Protein AF-0000000080328696 (afdb_homodimer)

Radius of gyration: 13.46 Å; Cα contacts (8 Å, |Δi|>4): 328; chains: 2; bounding box: 32×31×33 Å

Secondary structure (DSSP, 8-state):
--S-EEGGGS----B--TTS-TTS--EEEEE-TTS-EEEEETT-TTSEEEEE-HHHHHHHHHHHHTTTTGGG-/--S-EEGGGS----B--TTS-TTS--EEEEE-TTS-EEEEETT-TTSEEEEE-HHHHHHHHHHHHTTTTGGG-

pLDDT: mean 94.55, std 7.58, range [52.69, 98.75]

Organism: NCBI:txid40318

Sequence (146 aa):
MPNGVRAGALDARWIKSRHSNAEGNCVEVAALADGAIAVRNSRDPEGPALVYTSAEVRAFLAGAKEGEFDHLVMPNGVRAGALDARWIKSRHSNAEGNCVEVAALADGAIAVRNSRDPEGPALVYTSAEVRAFLAGAKEGEFDHLV

Structure (mmCIF, N/CA/C/O backbone):
data_AF-0000000080328696-model_v1
#
loop_
_entity.id
_entity.type
_entity.pdbx_description
1 polymer 'DUF397 domain-containing protein'
#
loop_
_atom_site.group_PDB
_atom_site.id
_atom_site.type_symbol
_atom_site.label_atom_id
_atom_site.label_alt_id
_atom_site.label_comp_id
_atom_site.label_asym_id
_atom_site.label_entity_id
_atom_site.label_seq_id
_atom_site.pdbx_PDB_ins_code
_atom_site.Cartn_x
_atom_site.Cartn_y
_atom_site.Cartn_z
_atom_site.occupancy
_atom_site.B_iso_or_equiv
_atom_site.auth_seq_id
_atom_site.auth_comp_id
_atom_site.auth_asym_id
_atom_site.auth_atom_id
_atom_site.pdbx_PDB_model_num
ATOM 1 N N . MET A 1 1 ? 5.938 -13.805 10.969 1 52.69 1 MET A N 1
ATOM 2 C CA . MET A 1 1 ? 5.379 -12.766 11.828 1 52.69 1 MET A CA 1
ATOM 3 C C . MET A 1 1 ? 4.355 -11.93 11.078 1 52.69 1 MET A C 1
ATOM 5 O O . MET A 1 1 ? 4.473 -11.734 9.867 1 52.69 1 MET A O 1
ATOM 9 N N . PRO A 1 2 ? 3.219 -11.664 11.695 1 65.75 2 PRO A N 1
ATOM 10 C CA . PRO A 1 2 ? 2.203 -10.898 10.977 1 65.75 2 PRO A CA 1
ATOM 11 C C . PRO A 1 2 ? 2.729 -9.555 10.477 1 65.75 2 PRO A C 1
ATOM 13 O O . PRO A 1 2 ? 3.529 -8.906 11.156 1 65.75 2 PRO A O 1
ATOM 16 N N . ASN A 1 3 ? 2.574 -9.391 9.18 1 77.94 3 ASN A N 1
ATOM 17 C CA . ASN A 1 3 ? 2.863 -8.07 8.617 1 77.94 3 ASN A CA 1
ATOM 18 C C . ASN A 1 3 ? 1.799 -7.051 9.016 1 77.94 3 ASN A C 1
ATOM 20 O O . ASN A 1 3 ? 0.609 -7.371 9.047 1 77.94 3 ASN A O 1
ATOM 24 N N . GLY A 1 4 ? 2.127 -6.145 9.875 1 83.31 4 GLY A N 1
ATOM 25 C CA . GLY A 1 4 ? 1.225 -5.105 10.336 1 83.31 4 GLY A CA 1
ATOM 26 C C . GLY A 1 4 ? 1.523 -4.641 11.75 1 83.31 4 GLY A C 1
ATOM 27 O O . GLY A 1 4 ? 1.769 -5.461 12.641 1 83.31 4 GLY A O 1
ATOM 28 N N . VAL A 1 5 ? 1.566 -3.5 11.875 1 92.44 5 VAL A N 1
ATOM 29 C CA . VAL A 1 5 ? 1.755 -2.855 13.172 1 92.44 5 VAL A CA 1
ATOM 30 C C . VAL A 1 5 ? 0.695 -1.774 13.367 1 92.44 5 VAL A C 1
ATOM 32 O O . VAL A 1 5 ? -0.021 -1.419 12.43 1 92.44 5 VAL A O 1
ATOM 35 N N . ARG A 1 6 ? 0.498 -1.536 14.633 1 93.5 6 ARG A N 1
ATOM 36 C CA . ARG A 1 6 ? -0.359 -0.38 14.875 1 93.5 6 ARG A CA 1
ATOM 37 C C . ARG A 1 6 ? 0.296 0.902 14.375 1 93.5 6 ARG A C 1
ATOM 39 O O . ARG A 1 6 ? 1.38 1.271 14.828 1 93.5 6 ARG A O 1
ATOM 46 N N . ALA A 1 7 ? -0.383 1.588 13.461 1 95.56 7 ALA A N 1
ATOM 47 C CA . ALA A 1 7 ? 0.178 2.791 12.852 1 95.56 7 ALA A CA 1
ATOM 48 C C . ALA A 1 7 ? 0.439 3.867 13.906 1 95.56 7 ALA A C 1
ATOM 50 O O . ALA A 1 7 ? 1.435 4.59 13.828 1 95.56 7 ALA A O 1
ATOM 51 N N . GLY A 1 8 ? -0.438 3.945 14.867 1 94.25 8 GLY A N 1
ATOM 52 C CA . GLY A 1 8 ? -0.331 4.965 15.898 1 94.25 8 GLY A CA 1
ATOM 53 C C . GLY A 1 8 ? 0.91 4.812 16.766 1 94.25 8 GLY A C 1
ATOM 54 O O . GLY A 1 8 ? 1.301 5.75 17.469 1 94.25 8 GLY A O 1
ATOM 55 N N . ALA A 1 9 ? 1.527 3.68 16.734 1 95.38 9 ALA A N 1
ATOM 56 C CA . ALA A 1 9 ? 2.703 3.404 17.562 1 95.38 9 ALA A CA 1
ATOM 57 C C . ALA A 1 9 ? 3.986 3.783 16.828 1 95.38 9 ALA A C 1
ATOM 59 O O . ALA A 1 9 ? 5.07 3.764 17.406 1 95.38 9 ALA A O 1
ATOM 60 N N . LEU A 1 10 ? 3.84 4.086 15.578 1 96.5 10 LEU A N 1
ATOM 61 C CA . LEU A 1 10 ? 5.016 4.41 14.781 1 96.5 10 LEU A CA 1
ATOM 62 C C . LEU A 1 10 ? 5.355 5.895 14.891 1 96.5 10 LEU A C 1
ATOM 64 O O . LEU A 1 10 ? 4.457 6.742 14.867 1 96.5 10 LEU A O 1
ATOM 68 N N . ASP A 1 11 ? 6.582 6.16 15.133 1 96.19 11 ASP A N 1
ATOM 69 C CA . ASP A 1 11 ? 7.094 7.512 14.93 1 96.19 11 ASP A CA 1
ATOM 70 C C . ASP A 1 11 ? 7.414 7.762 13.461 1 96.19 11 ASP A C 1
ATOM 72 O O . ASP A 1 11 ? 8.492 7.41 12.984 1 96.19 11 ASP A O 1
ATOM 76 N N . ALA A 1 12 ? 6.434 8.297 12.82 1 96.94 12 ALA A N 1
ATOM 77 C CA . ALA A 1 12 ? 6.535 8.383 11.367 1 96.94 12 ALA A CA 1
ATOM 78 C C . ALA A 1 12 ? 5.93 9.68 10.852 1 96.94 12 ALA A C 1
ATOM 80 O O . ALA A 1 12 ? 4.934 10.172 11.383 1 96.94 12 ALA A O 1
ATOM 81 N N . ARG A 1 13 ? 6.547 10.281 9.859 1 97.56 13 ARG A N 1
ATOM 82 C CA . ARG A 1 13 ? 5.957 11.367 9.07 1 97.56 13 ARG A CA 1
ATOM 83 C C . ARG A 1 13 ? 5.273 10.82 7.824 1 97.56 13 ARG A C 1
ATOM 85 O O . ARG A 1 13 ? 5.941 10.406 6.875 1 97.56 13 ARG A O 1
ATOM 92 N N . TRP A 1 14 ? 3.979 10.922 7.828 1 97.75 14 TRP A N 1
ATOM 93 C CA . TRP A 1 14 ? 3.174 10.328 6.766 1 97.75 14 TRP A CA 1
ATOM 94 C C . TRP A 1 14 ? 3.037 11.289 5.59 1 97.75 14 TRP A C 1
ATOM 96 O O . TRP A 1 14 ? 2.752 12.477 5.773 1 97.75 14 TRP A O 1
ATOM 106 N N . ILE A 1 15 ? 3.205 10.703 4.395 1 97.31 15 ILE A N 1
ATOM 107 C CA . ILE A 1 15 ? 3.105 11.469 3.156 1 97.31 15 ILE A CA 1
ATOM 108 C C . ILE A 1 15 ? 2.045 10.844 2.25 1 97.31 15 ILE A C 1
ATOM 110 O O . ILE A 1 15 ? 1.946 9.617 2.148 1 97.31 15 ILE A O 1
ATOM 114 N N . LYS A 1 16 ? 1.271 11.719 1.609 1 97.31 16 LYS A N 1
ATOM 115 C CA . LYS A 1 16 ? 0.295 11.273 0.62 1 97.31 16 LYS A CA 1
ATOM 116 C C . LYS A 1 16 ? 0.49 11.992 -0.71 1 97.31 16 LYS A C 1
ATOM 118 O O . LYS A 1 16 ? 1.217 12.984 -0.782 1 97.31 16 LYS A O 1
ATOM 123 N N . SER A 1 17 ? -0.131 11.461 -1.692 1 98.25 17 SER A N 1
ATOM 124 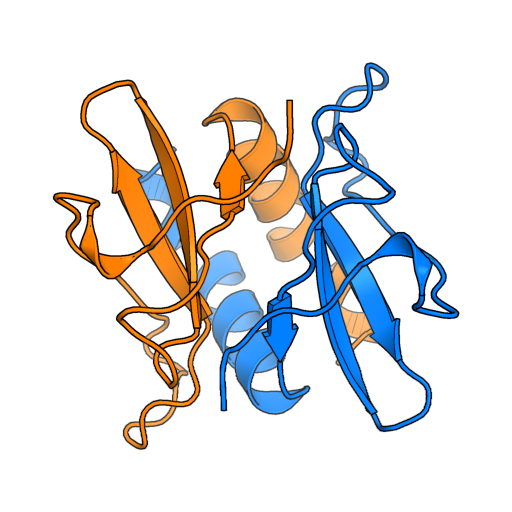C CA . SER A 1 17 ? -0.028 12.078 -3.01 1 98.25 17 SER A CA 1
ATOM 125 C C . SER A 1 17 ? -0.706 13.445 -3.031 1 98.25 17 SER A C 1
ATOM 127 O O . SER A 1 17 ? -1.734 13.648 -2.381 1 98.25 17 SER A O 1
ATOM 129 N N . ARG A 1 18 ? -0.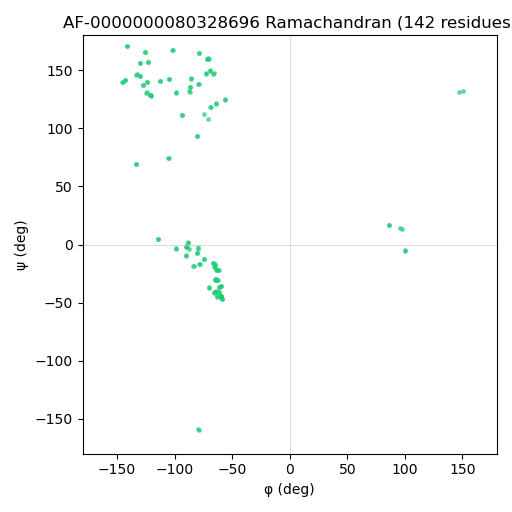123 14.312 -3.842 1 96.69 18 ARG A N 1
ATOM 130 C CA . ARG A 1 18 ? -0.781 15.594 -4.066 1 96.69 18 ARG A CA 1
ATOM 131 C C . ARG A 1 18 ? -2.111 15.406 -4.789 1 96.69 18 ARG A C 1
ATOM 133 O O . ARG A 1 18 ? -2.936 16.328 -4.828 1 96.69 18 ARG A O 1
ATOM 140 N N . HIS A 1 19 ? -2.295 14.273 -5.441 1 96.62 19 HIS A N 1
ATOM 141 C CA . HIS A 1 19 ? -3.531 13.977 -6.156 1 96.62 19 HIS A CA 1
ATOM 142 C C . HIS A 1 19 ? -4.617 13.484 -5.203 1 96.62 19 HIS A C 1
ATOM 144 O O . HIS A 1 19 ? -5.758 13.273 -5.613 1 96.62 19 HIS A O 1
ATOM 150 N N . SER A 1 20 ? -4.199 13.258 -3.914 1 96.5 20 SER A N 1
ATOM 151 C CA . SER A 1 20 ? -5.164 12.781 -2.928 1 96.5 20 SER A CA 1
ATOM 152 C C . SER A 1 20 ? -6.137 13.883 -2.525 1 96.5 20 SER A C 1
ATOM 154 O O . SER A 1 20 ? -5.805 15.062 -2.594 1 96.5 20 SER A O 1
ATOM 156 N N . ASN A 1 21 ? -7.34 13.391 -2.242 1 84.38 21 ASN A N 1
ATOM 157 C CA . ASN A 1 21 ? -8.328 14.359 -1.778 1 84.38 21 ASN A CA 1
ATOM 158 C C . ASN A 1 21 ? -8.016 14.852 -0.37 1 84.38 21 ASN A C 1
ATOM 160 O O . ASN A 1 21 ? -7.191 14.266 0.33 1 84.38 21 ASN A O 1
ATOM 164 N N . ALA A 1 22 ? -8.609 15.953 -0.134 1 80 22 ALA A N 1
ATOM 165 C CA . ALA A 1 22 ? -8.367 16.562 1.17 1 80 22 ALA A CA 1
ATOM 166 C C . ALA A 1 22 ? -9.211 15.891 2.254 1 80 22 ALA A C 1
ATOM 168 O O . ALA A 1 22 ? -8.984 16.109 3.447 1 80 22 ALA A O 1
ATOM 169 N N . GLU A 1 23 ? -10.016 14.977 1.953 1 78.5 23 GLU A N 1
ATOM 170 C CA . GLU A 1 23 ? -11.023 14.469 2.883 1 78.5 23 GLU A CA 1
ATOM 171 C C . GLU A 1 23 ? -10.461 13.312 3.713 1 78.5 23 GLU A C 1
ATOM 173 O O . GLU A 1 23 ? -11.141 12.797 4.605 1 78.5 23 GLU A O 1
ATOM 178 N N . GLY A 1 24 ? -9.258 12.891 3.502 1 82.31 24 GLY A N 1
ATOM 179 C CA . GLY A 1 24 ? -8.664 11.953 4.438 1 82.31 24 GLY A CA 1
ATOM 180 C C . GLY A 1 24 ? -8.797 10.508 3.994 1 82.31 24 GLY A C 1
ATOM 181 O O . GLY A 1 24 ? -8.734 9.586 4.82 1 82.31 24 GLY A O 1
ATOM 182 N N . ASN A 1 25 ? -9.102 10.141 2.914 1 91.94 25 ASN A N 1
ATOM 183 C CA . ASN A 1 25 ? -9.117 8.812 2.307 1 91.94 25 ASN A CA 1
ATOM 184 C C . ASN A 1 25 ? -7.957 8.633 1.33 1 91.94 25 ASN A C 1
ATOM 186 O O . ASN A 1 25 ? -8.156 8.656 0.114 1 91.94 25 ASN A O 1
ATOM 190 N N . CYS A 1 26 ? -6.738 8.469 1.957 1 97.75 26 CYS A N 1
ATOM 191 C CA . CYS A 1 26 ? -5.516 8.461 1.158 1 97.75 26 CYS A CA 1
ATOM 192 C C . CYS A 1 26 ? -4.609 7.301 1.553 1 97.75 26 CYS A C 1
ATOM 194 O O . CYS A 1 26 ? -4.602 6.883 2.711 1 97.75 26 CYS A O 1
ATOM 196 N N . VAL A 1 27 ? -3.93 6.789 0.557 1 97.94 27 VAL A N 1
ATOM 197 C CA . VAL A 1 27 ? -2.754 5.977 0.851 1 97.94 27 VAL A CA 1
ATOM 198 C C . VAL A 1 27 ? -1.65 6.855 1.437 1 97.94 27 VAL A C 1
ATOM 200 O O . VAL A 1 27 ? -1.234 7.836 0.815 1 97.94 27 VAL A O 1
ATOM 203 N N . GLU A 1 28 ? -1.261 6.562 2.664 1 98.31 28 GLU A N 1
ATOM 204 C CA . GLU A 1 28 ? -0.148 7.277 3.281 1 98.31 28 GLU A CA 1
ATOM 205 C C . GLU A 1 28 ? 1.052 6.359 3.49 1 98.31 28 GLU A C 1
ATOM 207 O O . GLU A 1 28 ? 0.892 5.195 3.865 1 98.31 28 GLU A O 1
ATOM 212 N N . VAL A 1 29 ? 2.256 6.906 3.244 1 98.75 29 VAL A N 1
ATOM 213 C CA . VAL A 1 29 ? 3.51 6.164 3.316 1 98.75 29 VAL A CA 1
ATOM 214 C C . VAL A 1 29 ? 4.512 6.926 4.176 1 98.75 29 VAL A C 1
ATOM 216 O O . VAL A 1 29 ? 4.512 8.164 4.199 1 98.75 29 VAL A O 1
ATOM 219 N N . ALA A 1 30 ? 5.336 6.18 4.91 1 98.62 30 ALA A N 1
ATOM 220 C CA . ALA A 1 30 ? 6.367 6.809 5.734 1 98.62 30 ALA A CA 1
ATOM 221 C C . ALA A 1 30 ? 7.629 5.949 5.781 1 98.62 30 ALA A C 1
ATOM 223 O O . ALA A 1 30 ? 7.547 4.723 5.875 1 98.62 30 ALA A O 1
ATOM 224 N N . ALA A 1 31 ? 8.758 6.605 5.727 1 98.38 31 ALA A N 1
ATOM 225 C CA . ALA A 1 31 ? 10.016 5.953 6.078 1 98.38 31 ALA A CA 1
ATOM 226 C C . ALA A 1 31 ? 10.188 5.875 7.59 1 98.38 31 ALA A C 1
ATOM 228 O O . ALA A 1 31 ? 9.875 6.828 8.305 1 98.38 31 ALA A O 1
ATOM 229 N N . LEU A 1 32 ? 10.656 4.73 8.008 1 97.81 32 LEU A N 1
ATOM 230 C CA . LEU A 1 32 ? 10.914 4.531 9.43 1 97.81 32 LEU A CA 1
ATOM 231 C C . LEU A 1 32 ? 12.398 4.652 9.734 1 97.81 32 LEU A C 1
ATOM 233 O O . LEU A 1 32 ? 13.227 4.629 8.82 1 97.81 32 LEU A O 1
ATOM 237 N N . ALA A 1 33 ? 12.781 4.746 10.977 1 96.25 33 ALA A N 1
ATOM 238 C CA . ALA A 1 33 ? 14.156 4.98 11.422 1 96.25 33 ALA A CA 1
ATOM 239 C C . ALA A 1 33 ? 15.062 3.816 11.031 1 96.25 33 ALA A C 1
ATOM 241 O O . ALA A 1 33 ? 16.25 4.012 10.75 1 96.25 33 ALA A O 1
ATOM 242 N N . ASP A 1 34 ? 14.492 2.637 10.977 1 95.88 34 ASP A N 1
ATOM 243 C CA . ASP A 1 34 ? 15.305 1.456 10.695 1 95.88 34 ASP A CA 1
ATOM 244 C C . ASP A 1 34 ? 15.422 1.211 9.188 1 95.88 34 ASP A C 1
ATOM 246 O O . ASP A 1 34 ? 15.969 0.193 8.766 1 95.88 34 ASP A O 1
ATOM 250 N N . GLY A 1 35 ? 14.844 2.047 8.406 1 96.88 35 GLY A N 1
ATOM 251 C CA . GLY A 1 35 ? 14.953 1.907 6.961 1 96.88 35 GLY A CA 1
ATOM 252 C C . GLY A 1 35 ? 13.734 1.267 6.324 1 96.88 35 GLY A C 1
ATOM 253 O O . GLY A 1 35 ? 13.609 1.229 5.098 1 96.88 35 GLY A O 1
ATOM 254 N N . ALA A 1 36 ? 12.828 0.848 7.137 1 97.12 36 ALA A N 1
ATOM 255 C CA . ALA A 1 36 ? 11.594 0.268 6.609 1 97.12 36 ALA A CA 1
ATOM 256 C C . ALA A 1 36 ? 10.625 1.356 6.148 1 97.12 36 ALA A C 1
ATOM 258 O O . ALA A 1 36 ? 10.844 2.541 6.414 1 97.12 36 ALA A O 1
ATOM 259 N N . ILE A 1 37 ? 9.656 0.917 5.383 1 98.12 37 ILE A N 1
ATOM 260 C CA . ILE A 1 37 ? 8.609 1.8 4.875 1 98.12 37 ILE A CA 1
ATOM 261 C C . ILE A 1 37 ? 7.246 1.313 5.359 1 98.12 37 ILE A C 1
ATOM 263 O O . ILE A 1 37 ? 6.914 0.135 5.211 1 98.12 37 ILE A O 1
ATOM 267 N N . ALA A 1 38 ? 6.512 2.227 5.938 1 98.25 38 ALA A N 1
ATOM 268 C CA . ALA A 1 38 ? 5.18 1.894 6.426 1 98.25 38 ALA A CA 1
ATOM 269 C C . ALA A 1 38 ? 4.102 2.461 5.508 1 98.25 38 ALA A C 1
ATOM 271 O O . ALA A 1 38 ? 4.273 3.537 4.93 1 98.25 38 ALA A O 1
ATOM 272 N N . VAL A 1 39 ? 3.076 1.745 5.332 1 98.44 39 VAL A N 1
ATOM 273 C CA . VAL A 1 39 ? 1.91 2.145 4.551 1 98.44 39 VAL A CA 1
ATOM 274 C C . VAL A 1 39 ? 0.652 2.035 5.41 1 98.44 39 VAL A C 1
ATOM 276 O O . VAL A 1 39 ? 0.426 1.015 6.066 1 98.44 39 VAL A O 1
ATOM 279 N N . ARG A 1 40 ? -0.198 3.123 5.43 1 97.5 40 ARG A N 1
ATOM 280 C CA . ARG A 1 40 ? -1.466 3.115 6.152 1 97.5 40 ARG A CA 1
ATOM 281 C C . ARG A 1 40 ? -2.549 3.846 5.367 1 97.5 40 ARG A C 1
ATOM 283 O O . ARG A 1 40 ? -2.299 4.34 4.266 1 97.5 40 ARG A O 1
ATOM 290 N N . ASN A 1 41 ? -3.764 3.697 5.883 1 96.81 41 ASN A N 1
ATOM 291 C CA . ASN A 1 41 ? -4.879 4.492 5.383 1 96.81 41 ASN A CA 1
ATOM 292 C C . ASN A 1 41 ? -5.16 5.691 6.285 1 96.81 41 ASN A C 1
ATOM 294 O O . ASN A 1 41 ? -5.309 5.539 7.5 1 96.81 41 ASN A O 1
ATOM 298 N N . SER A 1 42 ? -5.273 6.879 5.68 1 95.94 42 SER A N 1
ATOM 299 C CA . SER A 1 42 ? -5.418 8.102 6.457 1 95.94 42 SER A CA 1
ATOM 300 C C . SER A 1 42 ? -6.746 8.125 7.207 1 95.94 42 SER A C 1
ATOM 302 O O . SER A 1 42 ? -6.906 8.875 8.172 1 95.94 42 SER A O 1
ATOM 304 N N . ARG A 1 43 ? -7.633 7.266 6.797 1 92.62 43 ARG A N 1
ATOM 305 C CA . ARG A 1 43 ? -8.938 7.27 7.453 1 92.62 43 ARG A CA 1
ATOM 306 C C . ARG A 1 43 ? -8.875 6.566 8.805 1 92.62 43 ARG A C 1
ATOM 308 O O . ARG A 1 43 ? -9.805 6.664 9.602 1 92.62 43 ARG A O 1
ATOM 315 N N . ASP A 1 44 ? -7.848 5.805 9.039 1 93.88 44 ASP A N 1
ATOM 316 C CA . ASP A 1 44 ? -7.641 5.07 10.281 1 93.88 44 ASP A CA 1
ATOM 317 C C . ASP A 1 44 ? -6.211 5.238 10.781 1 93.88 44 ASP A C 1
ATOM 319 O O . ASP A 1 44 ? -5.457 4.266 10.867 1 93.88 44 ASP A O 1
ATOM 323 N N . PRO A 1 45 ? -5.859 6.52 11.2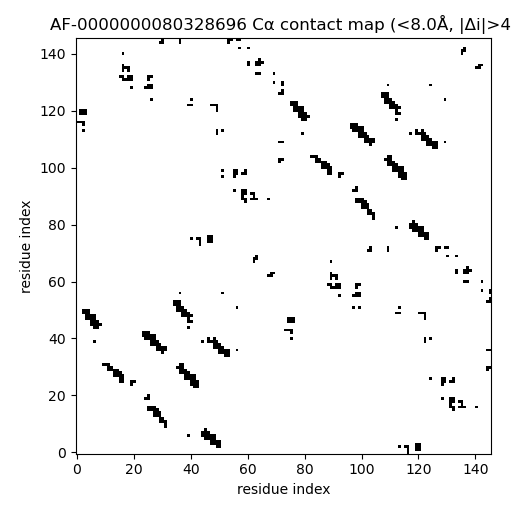58 1 93.38 45 PRO A N 1
ATOM 324 C CA . PRO A 1 45 ? -4.461 6.836 11.562 1 93.38 45 PRO A CA 1
ATOM 325 C C . PRO A 1 45 ? -3.902 6 12.711 1 93.38 45 PRO A C 1
ATOM 327 O O . PRO A 1 45 ? -2.684 5.879 12.852 1 93.38 45 PRO A O 1
ATOM 330 N N . GLU A 1 46 ? -4.781 5.492 13.516 1 93.44 46 GLU A N 1
ATOM 331 C CA . GLU A 1 46 ? -4.328 4.676 14.641 1 93.44 46 GLU A CA 1
ATOM 332 C C . GLU A 1 46 ? -4.426 3.188 14.32 1 93.44 46 GLU A C 1
ATOM 334 O O . GLU A 1 46 ? -4.086 2.342 15.148 1 93.44 46 GLU A O 1
ATOM 339 N N . GLY A 1 47 ? -4.961 2.855 13.141 1 93.25 47 GLY A N 1
ATOM 340 C CA . GLY A 1 47 ? -5.191 1.478 12.734 1 93.25 47 GLY A CA 1
ATOM 341 C C . GLY A 1 47 ? -3.936 0.786 12.234 1 93.25 47 GLY A C 1
ATOM 342 O O . GLY A 1 47 ? -2.832 1.074 12.703 1 93.25 47 GLY A O 1
ATOM 343 N N . PRO A 1 48 ? -4.102 -0.246 11.477 1 94.75 48 PRO A N 1
ATOM 344 C CA . PRO A 1 48 ? -2.963 -1.04 11.008 1 94.75 48 PRO A CA 1
ATOM 345 C C . PRO A 1 48 ? -2.104 -0.298 9.992 1 94.75 48 PRO A C 1
ATOM 347 O O . PRO A 1 48 ? -2.613 0.538 9.242 1 94.75 48 PRO A O 1
ATOM 350 N N . ALA A 1 49 ? -0.859 -0.625 10.008 1 96.88 49 ALA A N 1
ATOM 351 C CA . ALA A 1 49 ? 0.106 -0.299 8.961 1 96.88 49 ALA A CA 1
ATOM 352 C C . ALA A 1 49 ? 0.843 -1.548 8.484 1 96.88 49 ALA A C 1
ATOM 354 O O . ALA A 1 49 ? 1.182 -2.42 9.289 1 96.88 49 ALA A O 1
ATOM 355 N N . LEU A 1 50 ? 1.01 -1.654 7.238 1 97.12 50 LEU A N 1
ATOM 356 C CA . LEU A 1 50 ? 1.924 -2.645 6.68 1 97.12 50 LEU A CA 1
ATOM 357 C C . LEU A 1 50 ? 3.348 -2.102 6.629 1 97.12 50 LEU A C 1
ATOM 359 O O . LEU A 1 50 ? 3.557 -0.917 6.359 1 97.12 50 LEU A O 1
ATOM 363 N N . VAL A 1 51 ? 4.324 -2.941 6.887 1 96.75 51 VAL A N 1
ATOM 364 C CA . VAL A 1 51 ? 5.719 -2.523 6.895 1 96.75 51 VAL A CA 1
ATOM 365 C C . VAL A 1 51 ? 6.508 -3.338 5.871 1 96.75 51 VAL A C 1
ATOM 367 O O . VAL A 1 51 ? 6.434 -4.57 5.855 1 96.75 51 VAL A O 1
ATOM 370 N N . TYR A 1 52 ? 7.211 -2.588 5.066 1 97.19 52 TYR A N 1
ATOM 371 C CA . TYR A 1 52 ? 7.977 -3.16 3.967 1 97.19 52 TYR A CA 1
ATOM 372 C C . TYR A 1 52 ? 9.445 -2.771 4.066 1 97.19 52 TYR A C 1
ATOM 374 O O . TYR A 1 52 ? 9.789 -1.778 4.715 1 97.19 52 TYR A O 1
ATOM 382 N N . THR A 1 53 ? 10.242 -3.635 3.418 1 96.25 53 THR A N 1
ATOM 383 C CA . THR A 1 53 ? 11.602 -3.174 3.172 1 96.25 53 THR A CA 1
ATOM 384 C C . THR A 1 53 ? 11.617 -2.096 2.094 1 96.25 53 THR A C 1
ATOM 386 O O . THR A 1 53 ? 10.688 -1.991 1.295 1 96.25 53 THR A O 1
ATOM 389 N N . SER A 1 54 ? 12.742 -1.305 2.109 1 96.81 54 SER A N 1
ATOM 390 C CA . SER A 1 54 ? 12.938 -0.307 1.062 1 96.81 54 SER A CA 1
ATOM 391 C C . SER A 1 54 ? 12.977 -0.955 -0.318 1 96.81 54 SER A C 1
ATOM 393 O O . SER A 1 54 ? 12.477 -0.388 -1.29 1 96.81 54 SER A O 1
ATOM 395 N N . ALA A 1 55 ? 13.531 -2.129 -0.416 1 96.69 55 ALA A N 1
ATOM 396 C CA . ALA A 1 55 ? 13.625 -2.83 -1.693 1 96.69 55 ALA A CA 1
ATOM 397 C C . ALA A 1 55 ? 12.234 -3.211 -2.209 1 96.69 55 ALA A C 1
ATOM 399 O O . ALA A 1 55 ? 11.969 -3.121 -3.41 1 96.69 55 ALA A O 1
ATOM 400 N N . GLU A 1 56 ? 11.32 -3.674 -1.376 1 97.19 56 GLU A N 1
ATOM 401 C CA . GLU A 1 56 ? 9.953 -4.023 -1.767 1 97.19 56 GLU A CA 1
ATOM 402 C C . GLU A 1 56 ? 9.219 -2.816 -2.34 1 97.19 56 GLU A C 1
ATOM 404 O O . GLU A 1 56 ? 8.57 -2.918 -3.383 1 97.19 56 GLU A O 1
ATOM 409 N N . VAL A 1 57 ? 9.375 -1.7 -1.634 1 98.25 57 VAL A N 1
ATOM 410 C CA . VAL A 1 57 ? 8.672 -0.496 -2.062 1 98.25 57 VAL A CA 1
ATOM 411 C C . VAL A 1 57 ? 9.289 0.025 -3.361 1 98.25 57 VAL A C 1
ATOM 413 O O . VAL A 1 57 ? 8.562 0.467 -4.262 1 98.25 57 VAL A O 1
ATOM 416 N N . ARG A 1 58 ? 10.602 -0.095 -3.479 1 98.06 58 ARG A N 1
ATOM 417 C CA . ARG A 1 58 ? 11.25 0.32 -4.719 1 98.06 58 ARG A CA 1
ATOM 418 C C . ARG A 1 58 ? 10.727 -0.487 -5.906 1 98.06 58 ARG A C 1
ATOM 420 O O . ARG A 1 58 ? 10.445 0.072 -6.965 1 98.06 58 ARG A O 1
ATOM 427 N N . ALA A 1 59 ? 10.617 -1.715 -5.727 1 98.31 59 ALA A N 1
ATOM 428 C CA . ALA A 1 59 ? 10.102 -2.57 -6.793 1 98.31 59 ALA A CA 1
ATOM 429 C C . ALA A 1 59 ? 8.656 -2.207 -7.137 1 98.31 59 ALA A C 1
ATOM 431 O O . ALA A 1 59 ? 8.297 -2.131 -8.312 1 98.31 59 ALA A O 1
ATOM 432 N N . PHE A 1 60 ? 7.777 -1.99 -6.16 1 98.62 60 PHE A N 1
ATOM 433 C CA . PHE A 1 60 ? 6.391 -1.609 -6.387 1 98.62 60 PHE A CA 1
ATOM 434 C C . PHE A 1 60 ? 6.309 -0.297 -7.156 1 98.62 60 PHE A C 1
ATOM 436 O O . PHE A 1 60 ? 5.539 -0.179 -8.117 1 98.62 60 PHE A O 1
ATOM 443 N N . LEU A 1 61 ? 7.184 0.697 -6.711 1 98.75 61 LEU A N 1
ATOM 444 C CA . LEU A 1 61 ? 7.168 2.002 -7.363 1 98.75 61 LEU A CA 1
ATOM 445 C C . LEU A 1 61 ? 7.605 1.889 -8.82 1 98.75 61 LEU A C 1
ATOM 447 O O . LEU A 1 61 ? 7.051 2.557 -9.695 1 98.75 61 LEU A O 1
ATOM 451 N N . ALA A 1 62 ? 8.609 1.081 -9.086 1 98.62 62 ALA A N 1
ATOM 452 C CA . ALA A 1 62 ? 9.031 0.872 -10.46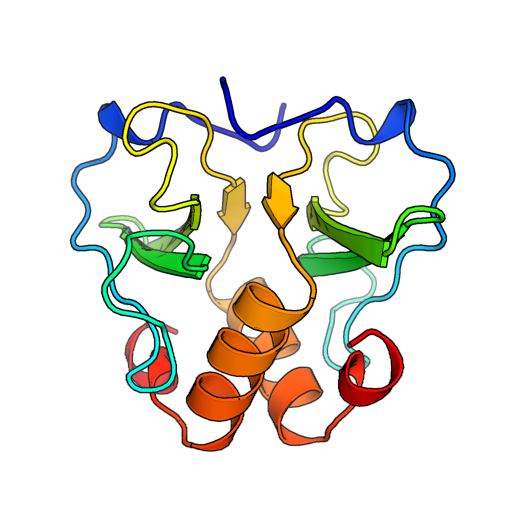1 1 98.62 62 ALA A CA 1
ATOM 453 C C . ALA A 1 62 ? 7.887 0.324 -11.312 1 98.62 62 ALA A C 1
ATOM 455 O O . ALA A 1 62 ? 7.648 0.799 -12.422 1 98.62 62 ALA A O 1
ATOM 456 N N . GLY A 1 63 ? 7.18 -0.68 -10.812 1 98.5 63 GLY A N 1
ATOM 457 C CA . GLY A 1 63 ? 6.023 -1.216 -11.508 1 98.5 63 GLY A CA 1
ATOM 458 C C . GLY A 1 63 ? 4.914 -0.196 -11.695 1 98.5 63 GLY A C 1
ATOM 459 O O . GLY A 1 63 ? 4.289 -0.141 -12.758 1 98.5 63 GLY A O 1
ATOM 460 N N . ALA A 1 64 ? 4.664 0.607 -10.672 1 98.69 64 ALA A N 1
ATOM 461 C CA . ALA A 1 64 ? 3.656 1.661 -10.773 1 98.69 64 ALA A CA 1
ATOM 462 C C . ALA A 1 64 ? 3.998 2.641 -11.891 1 98.69 64 ALA A C 1
ATOM 464 O O . ALA A 1 64 ? 3.129 3.021 -12.68 1 98.69 64 ALA A O 1
ATOM 465 N N . LYS A 1 65 ? 5.23 3.033 -11.953 1 98.56 65 LYS A N 1
ATOM 466 C CA . LYS A 1 65 ? 5.688 3.977 -12.969 1 98.56 65 LYS A CA 1
ATOM 467 C C . LYS A 1 65 ? 5.508 3.402 -14.375 1 98.56 65 LYS A C 1
ATOM 469 O O . LYS A 1 65 ? 5.246 4.145 -15.32 1 98.56 65 LYS A O 1
ATOM 474 N N . GLU A 1 66 ? 5.609 2.146 -14.453 1 98.44 66 GLU A N 1
ATOM 475 C CA . GLU A 1 66 ? 5.496 1.479 -15.75 1 98.44 66 GLU A CA 1
ATOM 476 C C . GLU A 1 66 ? 4.047 1.105 -16.047 1 98.44 66 GLU A C 1
ATOM 478 O O . GLU A 1 66 ? 3.756 0.515 -17.094 1 98.44 66 GLU A O 1
ATOM 483 N N . GLY A 1 67 ? 3.115 1.389 -15.141 1 98.5 67 GLY A N 1
ATOM 484 C CA . GLY A 1 67 ? 1.693 1.196 -15.383 1 98.5 67 GLY A CA 1
ATOM 485 C C . GLY A 1 67 ? 1.221 -0.212 -15.07 1 98.5 67 GLY A C 1
ATOM 486 O O . GLY A 1 67 ? 0.146 -0.622 -15.516 1 98.5 67 GLY A O 1
ATOM 487 N N . GLU A 1 68 ? 1.986 -1.015 -14.32 1 98.25 68 GLU A N 1
ATOM 488 C CA . GLU A 1 68 ? 1.652 -2.412 -14.062 1 98.25 68 GLU A CA 1
ATOM 489 C C . GLU A 1 68 ? 0.329 -2.537 -13.312 1 98.25 68 GLU A C 1
ATOM 491 O O . GLU A 1 68 ? -0.351 -3.561 -13.414 1 98.25 68 GLU A O 1
ATOM 496 N N . PHE A 1 69 ? -0.13 -1.492 -12.602 1 98.5 69 PHE A N 1
ATOM 497 C CA . PHE A 1 69 ? -1.278 -1.599 -11.711 1 98.5 69 PHE A CA 1
ATOM 498 C C . PHE A 1 69 ? -2.439 -0.753 -12.219 1 98.5 69 PHE A C 1
ATOM 500 O O . PHE A 1 69 ? -3.49 -0.684 -11.578 1 98.5 69 PHE A O 1
ATOM 507 N N . ASP A 1 70 ? -2.35 -0.11 -13.398 1 98.31 70 ASP A N 1
ATOM 508 C CA . ASP A 1 70 ? -3.33 0.839 -13.922 1 98.31 70 ASP A CA 1
ATOM 509 C C . ASP A 1 70 ? -4.668 0.154 -14.188 1 98.31 70 ASP A C 1
ATOM 511 O O . ASP A 1 70 ? -5.727 0.769 -14.039 1 98.31 70 ASP A O 1
ATOM 515 N N . HIS A 1 71 ? -4.629 -1.103 -14.508 1 98 71 HIS A N 1
ATOM 516 C CA . HIS A 1 71 ? -5.84 -1.83 -14.875 1 98 71 HIS A CA 1
ATOM 517 C C . HIS A 1 71 ? -6.699 -2.133 -13.656 1 98 71 HIS A C 1
ATOM 519 O O . HIS A 1 71 ? -7.863 -2.52 -13.789 1 98 71 HIS A O 1
ATOM 525 N N . LEU A 1 72 ? -6.16 -1.961 -12.445 1 97.44 72 LEU A N 1
ATOM 526 C CA . LEU A 1 72 ? -6.863 -2.289 -11.211 1 97.44 72 LEU A CA 1
ATOM 527 C C . LEU A 1 72 ? -7.781 -1.148 -10.789 1 97.44 72 LEU A C 1
ATOM 529 O O . LEU A 1 72 ? -8.664 -1.333 -9.945 1 97.44 72 LEU A O 1
ATOM 533 N N . VAL A 1 73 ? -7.531 0.065 -11.344 1 96.25 73 VAL A N 1
ATOM 534 C CA . VAL A 1 73 ? -8.25 1.228 -10.836 1 96.25 73 VAL A CA 1
ATOM 535 C C . VAL A 1 73 ? -9.148 1.797 -11.938 1 96.25 73 VAL A C 1
ATOM 537 O O . VAL A 1 73 ? -8.898 1.578 -13.125 1 96.25 73 VAL A O 1
ATOM 540 N N . MET B 1 1 ? -13.953 2.82 11.32 1 53.41 1 MET B N 1
ATOM 541 C CA . MET B 1 1 ? -13.758 1.373 11.258 1 53.41 1 MET B CA 1
ATOM 542 C C . MET B 1 1 ? -12.312 1.031 10.922 1 53.41 1 MET B C 1
ATOM 544 O O . MET B 1 1 ? -11.648 1.777 10.203 1 53.41 1 MET B O 1
ATOM 548 N N . PRO B 1 2 ? -11.75 0.078 11.641 1 66.19 2 PRO B N 1
ATOM 549 C CA . PRO B 1 2 ? -10.344 -0.241 11.367 1 66.19 2 PRO B CA 1
ATOM 550 C C . PRO B 1 2 ? -10.094 -0.617 9.914 1 66.19 2 PRO B C 1
ATOM 552 O O . PRO B 1 2 ? -10.93 -1.271 9.289 1 66.19 2 PRO B O 1
ATOM 555 N N . ASN B 1 3 ? -9.156 0.105 9.344 1 78.62 3 ASN B N 1
ATOM 556 C CA . ASN B 1 3 ? -8.703 -0.293 8.016 1 78.62 3 ASN B CA 1
ATOM 557 C C . ASN B 1 3 ? -7.816 -1.534 8.078 1 78.62 3 ASN B C 1
ATOM 559 O O . ASN B 1 3 ? -7.047 -1.706 9.023 1 78.62 3 ASN B O 1
ATOM 563 N N . GLY B 1 4 ? -8.258 -2.623 7.574 1 84.06 4 GLY B N 1
ATOM 564 C CA . GLY B 1 4 ? -7.527 -3.879 7.555 1 84.06 4 GLY B CA 1
ATOM 565 C C . GLY B 1 4 ? -8.43 -5.094 7.66 1 84.06 4 GLY B C 1
ATOM 566 O O . GLY B 1 4 ? -9.344 -5.125 8.484 1 84.06 4 GLY B O 1
ATOM 567 N N . VAL B 1 5 ? -8.227 -5.906 6.891 1 92.56 5 VAL B N 1
ATOM 568 C CA . VAL B 1 5 ? -8.93 -7.184 6.875 1 92.56 5 VAL B CA 1
ATOM 569 C C . VAL B 1 5 ? -7.922 -8.328 6.777 1 92.56 5 VAL B C 1
ATOM 571 O O . VAL B 1 5 ? -6.738 -8.094 6.516 1 92.56 5 VAL B O 1
ATOM 574 N N . ARG B 1 6 ? -8.414 -9.422 7.246 1 93.56 6 ARG B N 1
ATOM 575 C CA . ARG B 1 6 ? -7.566 -10.586 7.004 1 93.56 6 ARG B CA 1
ATOM 576 C C . ARG B 1 6 ? -7.441 -10.875 5.512 1 93.56 6 ARG B C 1
ATOM 578 O O . ARG B 1 6 ? -8.445 -11.133 4.84 1 93.56 6 ARG B O 1
ATOM 585 N N . ALA B 1 7 ? -6.215 -10.859 5.02 1 95.5 7 ALA B N 1
ATOM 586 C CA . ALA B 1 7 ? -5.98 -11.047 3.588 1 95.5 7 ALA B CA 1
ATOM 587 C C . ALA B 1 7 ? -6.48 -12.414 3.127 1 95.5 7 ALA B C 1
ATOM 589 O O . ALA B 1 7 ? -7.012 -12.547 2.023 1 95.5 7 ALA B O 1
ATOM 590 N N . GLY B 1 8 ? -6.324 -13.398 3.977 1 94.31 8 GLY B N 1
ATOM 591 C CA . GLY B 1 8 ? -6.711 -14.758 3.635 1 94.31 8 GLY B CA 1
ATOM 592 C C . GLY B 1 8 ? -8.203 -14.914 3.422 1 94.31 8 GLY B C 1
ATOM 593 O O . GLY B 1 8 ? -8.648 -15.906 2.844 1 94.31 8 GLY B O 1
ATOM 594 N N . ALA B 1 9 ? -8.969 -14 3.873 1 95.44 9 ALA B N 1
ATOM 595 C CA . ALA B 1 9 ? -10.43 -14.07 3.768 1 95.44 9 ALA B CA 1
ATOM 596 C C . ALA B 1 9 ? -10.914 -13.43 2.469 1 95.44 9 ALA B C 1
ATOM 598 O O . ALA B 1 9 ? -12.094 -13.523 2.131 1 95.44 9 ALA B O 1
ATOM 599 N N . LEU B 1 10 ? -10.031 -12.781 1.802 1 96.56 10 LEU B N 1
ATOM 600 C CA . LEU B 1 10 ? -10.406 -12.102 0.571 1 96.56 10 LEU B CA 1
ATOM 601 C C . LEU B 1 10 ? -10.328 -13.047 -0.624 1 96.56 10 LEU B C 1
ATOM 603 O O . LEU B 1 10 ? -9.383 -13.828 -0.738 1 96.56 10 LEU B O 1
ATOM 607 N N . ASP B 1 11 ? -11.359 -13.047 -1.384 1 96.25 11 ASP B N 1
ATOM 608 C CA . ASP B 1 11 ? -11.273 -13.641 -2.717 1 96.25 11 ASP B CA 1
ATOM 609 C C . ASP B 1 11 ? -10.625 -12.672 -3.705 1 96.25 11 ASP B C 1
ATOM 611 O O . ASP B 1 11 ? -11.297 -11.812 -4.273 1 96.25 11 ASP B O 1
ATOM 615 N N . ALA B 1 12 ? -9.344 -12.852 -3.82 1 96.94 12 ALA B N 1
ATOM 616 C CA . ALA B 1 12 ? -8.586 -11.852 -4.559 1 96.94 12 ALA B CA 1
ATOM 617 C C . ALA B 1 12 ? -7.461 -12.5 -5.367 1 96.94 12 ALA B C 1
ATOM 619 O O . ALA B 1 12 ? -6.852 -13.477 -4.922 1 96.94 12 ALA B O 1
ATOM 620 N N . ARG B 1 13 ? -7.215 -12.016 -6.562 1 97.56 13 ARG B N 1
ATOM 621 C CA . ARG B 1 13 ? -6.012 -12.32 -7.332 1 97.56 13 ARG B CA 1
ATOM 622 C C . ARG B 1 13 ? -4.93 -11.273 -7.102 1 97.56 13 ARG B C 1
ATOM 624 O O . ARG B 1 13 ? -5.039 -10.148 -7.582 1 97.56 13 ARG B O 1
ATOM 631 N N . TRP B 1 14 ? -3.906 -11.719 -6.453 1 97.75 14 TRP B N 1
ATOM 632 C CA . TRP B 1 14 ? -2.844 -10.805 -6.039 1 97.75 14 TRP B CA 1
ATOM 633 C C . TRP B 1 14 ? -1.812 -10.633 -7.148 1 97.75 14 TRP B C 1
ATOM 635 O O . TRP B 1 14 ? -1.361 -11.617 -7.742 1 97.75 14 TRP B O 1
ATOM 645 N N . ILE B 1 15 ? -1.431 -9.352 -7.348 1 97.31 15 ILE B N 1
ATOM 646 C CA . ILE B 1 15 ? -0.447 -9.008 -8.367 1 97.31 15 ILE B CA 1
ATOM 647 C C . ILE B 1 15 ? 0.713 -8.242 -7.73 1 97.31 15 ILE B C 1
ATOM 649 O O . ILE B 1 15 ? 0.504 -7.406 -6.852 1 97.31 15 ILE B O 1
ATOM 653 N N . LYS B 1 16 ? 1.928 -8.57 -8.188 1 97.31 16 LYS B N 1
ATOM 654 C CA . LYS B 1 16 ? 3.119 -7.848 -7.754 1 97.31 16 LYS B CA 1
ATOM 655 C C . LYS B 1 16 ? 3.91 -7.32 -8.945 1 97.31 16 LYS B C 1
ATOM 657 O O . LYS B 1 16 ? 3.656 -7.715 -10.086 1 97.31 16 LYS B O 1
ATOM 662 N N . SER B 1 17 ? 4.781 -6.445 -8.633 1 98.31 17 SER B N 1
ATOM 663 C CA . SER B 1 17 ? 5.609 -5.891 -9.703 1 98.31 17 SER B CA 1
ATOM 664 C C . SER B 1 17 ? 6.527 -6.953 -10.297 1 98.31 17 SER B C 1
ATOM 666 O O . SER B 1 17 ? 7.023 -7.828 -9.586 1 98.31 17 SER B O 1
ATOM 668 N N . ARG B 1 18 ? 6.77 -6.773 -11.586 1 96.62 18 ARG B N 1
ATOM 669 C CA . ARG B 1 18 ? 7.762 -7.633 -12.219 1 96.62 18 ARG B CA 1
ATOM 670 C C . ARG B 1 18 ? 9.156 -7.375 -11.656 1 96.62 18 ARG B C 1
ATOM 672 O O . ARG B 1 18 ? 10.07 -8.172 -11.852 1 96.62 18 ARG B O 1
ATOM 679 N N . HIS B 1 19 ? 9.352 -6.234 -11.031 1 96.56 19 HIS B N 1
ATOM 680 C CA . HIS B 1 19 ? 10.633 -5.879 -10.438 1 96.56 19 HIS B CA 1
ATOM 681 C C . HIS B 1 19 ? 10.812 -6.535 -9.07 1 96.56 19 HIS B C 1
ATOM 683 O O . HIS B 1 19 ? 11.875 -6.426 -8.461 1 96.56 19 HIS B O 1
ATOM 689 N N . SER B 1 20 ? 9.711 -7.188 -8.594 1 96.44 20 SER B N 1
ATOM 690 C CA . SER B 1 20 ? 9.773 -7.836 -7.285 1 96.44 20 SER 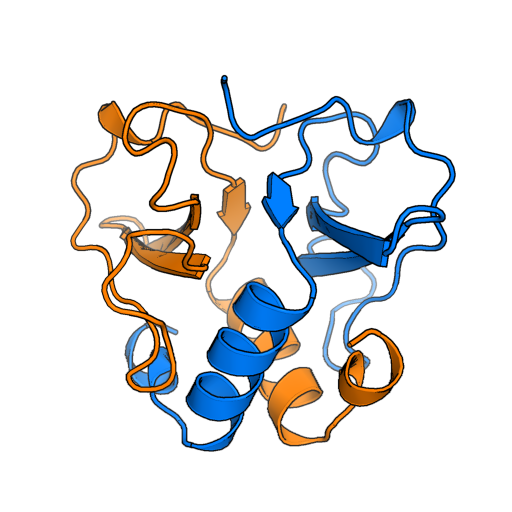B CA 1
ATOM 691 C C . SER B 1 20 ? 10.617 -9.109 -7.344 1 96.44 20 SER B C 1
ATOM 693 O O . SER B 1 20 ? 10.719 -9.742 -8.398 1 96.44 20 SER B O 1
ATOM 695 N N . ASN B 1 21 ? 11.266 -9.312 -6.203 1 84.38 21 ASN B N 1
ATOM 696 C CA . ASN B 1 21 ? 12.039 -10.547 -6.129 1 84.38 21 ASN B CA 1
ATOM 697 C C . ASN B 1 21 ? 11.141 -11.773 -6.047 1 84.38 21 ASN B C 1
ATOM 699 O O . ASN B 1 21 ? 9.945 -11.656 -5.773 1 84.38 21 ASN B O 1
ATOM 703 N N . ALA B 1 22 ? 11.781 -12.836 -6.395 1 79.88 22 ALA B N 1
ATOM 704 C CA . ALA B 1 22 ? 11.031 -14.086 -6.395 1 79.88 22 ALA B CA 1
ATOM 705 C C . ALA B 1 22 ? 10.898 -14.641 -4.98 1 79.88 22 ALA B C 1
ATOM 707 O O . ALA B 1 22 ? 10.102 -15.555 -4.734 1 79.88 22 ALA B O 1
ATOM 708 N N . GLU B 1 23 ? 11.469 -14.062 -4.02 1 78.31 23 GLU B N 1
ATOM 709 C CA . GLU B 1 23 ? 11.594 -14.656 -2.691 1 78.31 23 GLU B CA 1
ATOM 710 C C . GLU B 1 23 ? 10.375 -14.352 -1.831 1 78.31 23 GLU B C 1
ATOM 712 O O . GLU B 1 23 ? 10.258 -14.836 -0.706 1 78.31 23 GLU B O 1
ATOM 717 N N . GLY B 1 24 ? 9.414 -13.578 -2.283 1 82.38 24 GLY B N 1
ATOM 718 C CA . GLY B 1 24 ? 8.172 -13.469 -1.541 1 82.38 24 GLY B CA 1
ATOM 719 C C . GLY B 1 24 ? 8.117 -12.25 -0.637 1 82.38 24 GLY B C 1
ATOM 720 O O . GLY B 1 24 ? 7.363 -12.227 0.336 1 82.38 24 GLY B O 1
ATOM 721 N N . ASN B 1 25 ? 8.875 -11.32 -0.684 1 92 25 ASN B N 1
ATOM 722 C CA . ASN B 1 25 ? 8.852 -10.031 -0.005 1 92 25 ASN B CA 1
ATOM 723 C C . ASN B 1 25 ? 8.445 -8.906 -0.951 1 92 25 ASN B C 1
ATOM 725 O O . ASN B 1 25 ? 9.289 -8.117 -1.383 1 92 25 ASN B O 1
ATOM 729 N N . CYS B 1 26 ? 7.102 -8.914 -1.251 1 97.69 26 CYS B N 1
ATOM 730 C CA . CYS B 1 26 ? 6.594 -8.008 -2.273 1 97.69 26 CYS B CA 1
ATOM 731 C C 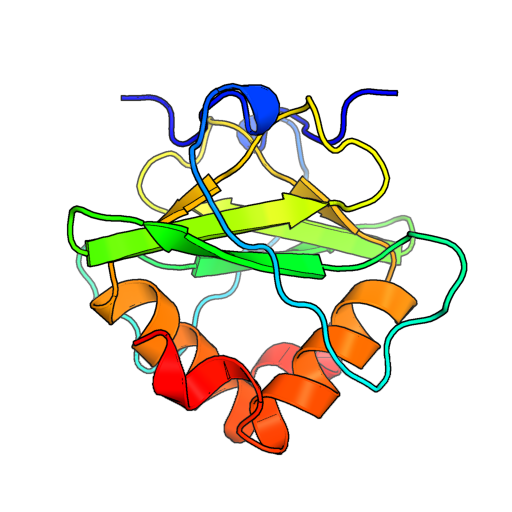. CYS B 1 26 ? 5.34 -7.281 -1.787 1 97.69 26 CYS B C 1
ATOM 733 O O . CYS B 1 26 ? 4.574 -7.828 -0.994 1 97.69 26 CYS B O 1
ATOM 735 N N . VAL B 1 27 ? 5.211 -6.066 -2.246 1 97.94 27 VAL B N 1
ATOM 736 C CA . VAL B 1 27 ? 3.904 -5.422 -2.201 1 97.94 27 VAL B CA 1
ATOM 737 C C . VAL B 1 27 ? 2.957 -6.102 -3.189 1 97.94 27 VAL B C 1
ATOM 739 O O . VAL B 1 27 ? 3.248 -6.176 -4.387 1 97.94 27 VAL B O 1
ATOM 742 N N . GLU B 1 28 ? 1.881 -6.668 -2.662 1 98.31 28 GLU B N 1
ATOM 743 C CA . GLU B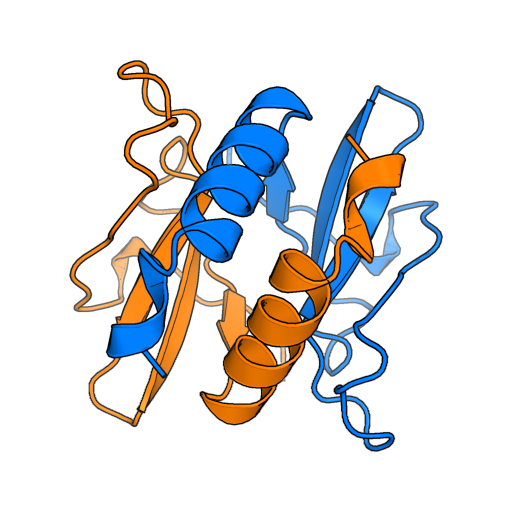 1 28 ? 0.863 -7.262 -3.523 1 98.31 28 GLU B CA 1
ATOM 744 C C . GLU B 1 28 ? -0.445 -6.48 -3.453 1 98.31 28 GLU B C 1
ATOM 746 O O . GLU B 1 28 ? -0.851 -6.031 -2.379 1 98.31 28 GLU B O 1
ATOM 751 N N . VAL B 1 29 ? -1.094 -6.336 -4.633 1 98.75 29 VAL B N 1
ATOM 752 C CA . VAL B 1 29 ? -2.32 -5.559 -4.777 1 98.75 29 VAL B CA 1
ATOM 753 C C . VAL B 1 29 ? -3.377 -6.383 -5.508 1 98.75 29 VAL B C 1
ATOM 755 O O . VAL B 1 29 ? -3.047 -7.199 -6.371 1 98.75 29 VAL B O 1
ATOM 758 N N . ALA B 1 30 ? -4.637 -6.18 -5.113 1 98.62 30 ALA B N 1
ATOM 759 C CA . ALA B 1 30 ? -5.73 -6.887 -5.777 1 98.62 30 ALA B CA 1
ATOM 760 C C . ALA B 1 30 ? -6.98 -6.012 -5.855 1 98.62 30 ALA B C 1
ATOM 762 O O . ALA B 1 30 ? -7.309 -5.301 -4.902 1 98.62 30 ALA B O 1
ATOM 763 N N . ALA B 1 31 ? -7.648 -6.09 -6.977 1 98.38 31 ALA B N 1
ATOM 764 C CA . ALA B 1 31 ? -9.008 -5.562 -7.062 1 98.38 31 ALA B CA 1
ATOM 765 C C . ALA B 1 31 ? -10.016 -6.535 -6.453 1 98.38 31 ALA B C 1
ATOM 767 O O . ALA B 1 31 ? -9.914 -7.75 -6.648 1 98.38 31 ALA B O 1
ATOM 768 N N . LEU B 1 32 ? -10.93 -5.957 -5.719 1 97.88 32 LEU B N 1
ATOM 769 C CA . LEU B 1 32 ? -11.984 -6.762 -5.109 1 97.88 32 LEU B CA 1
ATOM 770 C C . LEU B 1 32 ? -13.281 -6.641 -5.895 1 97.88 32 LEU B C 1
ATOM 772 O O . LEU B 1 32 ? -13.422 -5.746 -6.734 1 97.88 32 LEU B O 1
ATOM 776 N N . ALA B 1 33 ? -14.25 -7.473 -5.637 1 96.31 33 ALA B N 1
ATOM 777 C CA . ALA B 1 33 ? -15.508 -7.555 -6.375 1 96.31 33 ALA B CA 1
ATOM 778 C C . ALA B 1 33 ? -16.328 -6.277 -6.219 1 96.31 33 ALA B C 1
ATOM 780 O O . ALA B 1 33 ? -17.047 -5.875 -7.137 1 96.31 33 ALA B O 1
ATOM 781 N N . ASP B 1 34 ? -16.172 -5.637 -5.082 1 95.94 34 ASP B N 1
ATOM 782 C CA . ASP B 1 34 ? -16.984 -4.449 -4.812 1 95.94 34 ASP B CA 1
ATOM 783 C C . ASP B 1 34 ? -16.297 -3.193 -5.352 1 95.94 34 ASP B C 1
ATOM 785 O O . ASP B 1 34 ? -16.766 -2.078 -5.117 1 95.94 34 ASP B O 1
ATOM 789 N N . GLY B 1 35 ? -15.18 -3.328 -5.973 1 96.88 35 GLY B N 1
ATOM 790 C CA . GLY B 1 35 ? -14.5 -2.186 -6.562 1 96.88 35 GLY B CA 1
ATOM 791 C C . GLY B 1 35 ? -13.359 -1.66 -5.703 1 96.88 35 GLY B C 1
ATOM 792 O O . GLY B 1 35 ? -12.594 -0.804 -6.141 1 96.88 35 GLY B O 1
ATOM 793 N N . ALA B 1 36 ? -13.219 -2.215 -4.539 1 97.12 36 ALA B N 1
ATOM 794 C CA . ALA B 1 36 ? -12.125 -1.807 -3.672 1 97.12 36 ALA B CA 1
ATOM 795 C C . ALA B 1 36 ? -10.812 -2.457 -4.105 1 97.12 36 ALA B C 1
ATOM 797 O O . ALA B 1 36 ? -10.805 -3.352 -4.953 1 97.12 36 ALA B O 1
ATOM 798 N N . ILE B 1 37 ? -9.734 -1.899 -3.584 1 98.12 37 ILE B N 1
ATOM 799 C CA . ILE B 1 37 ? -8.391 -2.408 -3.846 1 98.12 37 ILE B CA 1
ATOM 800 C C . ILE B 1 37 ? -7.727 -2.814 -2.531 1 98.12 37 ILE B C 1
ATOM 802 O O . ILE B 1 37 ? -7.707 -2.039 -1.573 1 98.12 37 ILE B O 1
ATOM 806 N N . ALA B 1 38 ? -7.227 -4.031 -2.51 1 98.25 38 ALA B N 1
ATOM 807 C CA . ALA B 1 38 ? -6.547 -4.531 -1.318 1 98.25 38 ALA B CA 1
ATOM 808 C C . ALA B 1 38 ? -5.035 -4.547 -1.515 1 98.25 38 ALA B C 1
ATOM 810 O O . ALA B 1 38 ? -4.551 -4.785 -2.623 1 98.25 38 ALA B O 1
ATOM 811 N N . VAL B 1 39 ? -4.336 -4.238 -0.521 1 98.44 39 VAL B N 1
ATOM 812 C CA . VAL B 1 39 ? -2.879 -4.27 -0.486 1 98.44 39 VAL B CA 1
ATOM 813 C C . VAL B 1 39 ? -2.408 -5.16 0.663 1 98.44 39 VAL B C 1
ATOM 815 O O . VAL B 1 39 ? -2.877 -5.023 1.795 1 98.44 39 VAL B O 1
ATOM 818 N N . ARG B 1 40 ? -1.455 -6.105 0.373 1 97.44 40 ARG B N 1
ATOM 819 C CA . ARG B 1 40 ? -0.872 -6.965 1.398 1 97.44 40 ARG B CA 1
ATOM 820 C C . ARG B 1 40 ? 0.617 -7.18 1.149 1 97.44 40 ARG B C 1
ATOM 822 O O . ARG B 1 40 ? 1.177 -6.645 0.192 1 97.44 40 ARG B O 1
ATOM 829 N N . ASN B 1 41 ? 1.234 -7.797 2.152 1 96.81 41 ASN B N 1
ATOM 830 C CA . ASN B 1 41 ? 2.605 -8.273 1.996 1 96.81 41 ASN B CA 1
ATOM 831 C C . ASN B 1 41 ? 2.652 -9.766 1.682 1 96.81 41 ASN B C 1
ATOM 833 O O . ASN B 1 41 ? 2.043 -10.57 2.387 1 96.81 41 ASN B O 1
ATOM 837 N N . SER B 1 42 ? 3.426 -10.125 0.656 1 96 42 SER B N 1
ATOM 838 C CA . SER B 1 42 ? 3.447 -11.508 0.194 1 96 42 SER B CA 1
ATOM 839 C C . SER B 1 42 ? 4.062 -12.43 1.239 1 96 42 SER B C 1
ATOM 841 O O . SER B 1 42 ? 3.857 -13.648 1.2 1 96 42 SER B O 1
ATOM 843 N N . ARG B 1 43 ? 4.738 -11.82 2.176 1 92.56 43 ARG B N 1
ATOM 844 C CA . ARG B 1 43 ? 5.391 -12.656 3.182 1 92.56 43 ARG B CA 1
ATOM 845 C C . ARG B 1 43 ? 4.387 -13.148 4.223 1 92.56 43 ARG B C 1
ATOM 847 O O . ARG B 1 43 ? 4.684 -14.047 5.008 1 92.56 43 ARG B O 1
ATOM 854 N N . ASP B 1 44 ? 3.254 -12.539 4.289 1 93.81 44 ASP B N 1
ATOM 855 C CA . ASP B 1 44 ? 2.191 -12.883 5.227 1 93.81 44 ASP B CA 1
ATOM 856 C C . ASP B 1 44 ? 0.837 -12.953 4.523 1 93.81 44 ASP B C 1
ATOM 858 O O . ASP B 1 44 ? -0.063 -12.164 4.82 1 93.81 44 ASP B O 1
ATOM 862 N N . PRO B 1 45 ? 0.657 -14.008 3.629 1 93.38 45 PRO B N 1
ATOM 863 C CA . PRO B 1 45 ? -0.516 -14.039 2.752 1 93.38 45 PRO B CA 1
ATOM 864 C C . PRO B 1 45 ? -1.828 -14.148 3.527 1 93.38 45 PRO B C 1
ATOM 866 O O . PRO B 1 45 ? -2.893 -13.828 2.992 1 93.38 45 PRO B O 1
ATOM 869 N N . GLU B 1 46 ? -1.737 -14.633 4.723 1 93.38 46 GLU B N 1
ATOM 870 C CA . GLU B 1 46 ? -2.947 -14.766 5.531 1 93.38 46 GLU B CA 1
ATOM 871 C C . GLU B 1 46 ? -3.09 -13.602 6.504 1 93.38 46 GLU B C 1
ATOM 873 O O . GLU B 1 46 ? -4.043 -13.555 7.285 1 93.38 46 GLU B O 1
ATOM 878 N N . GLY B 1 47 ? -2.111 -12.703 6.531 1 93.19 47 GLY B N 1
ATOM 879 C CA . GLY B 1 47 ? -2.076 -11.586 7.461 1 93.19 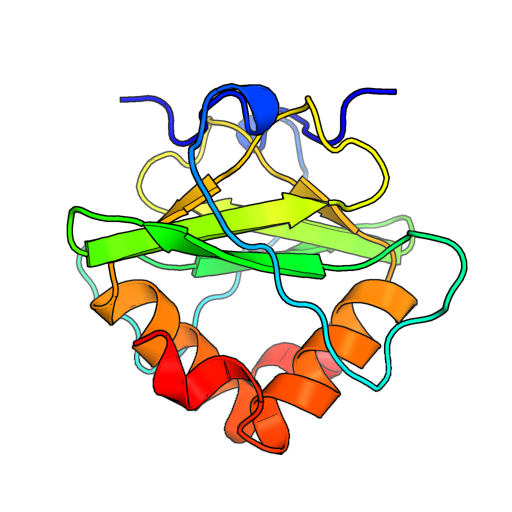47 GLY B CA 1
ATOM 880 C C . GLY B 1 47 ? -2.971 -10.438 7.043 1 93.19 47 GLY B C 1
ATOM 881 O O . GLY B 1 47 ? -4.012 -10.648 6.418 1 93.19 47 GLY B O 1
ATOM 882 N N . PRO B 1 48 ? -2.707 -9.281 7.555 1 94.75 48 PRO B N 1
ATOM 883 C CA . PRO B 1 48 ? -3.557 -8.125 7.281 1 94.75 48 PRO B CA 1
ATOM 884 C C . PRO B 1 48 ? -3.453 -7.641 5.836 1 94.75 48 PRO B C 1
ATOM 886 O O . PRO B 1 48 ? -2.404 -7.789 5.207 1 94.75 48 PRO B O 1
ATOM 889 N N . ALA B 1 49 ? -4.535 -7.102 5.387 1 96.88 49 ALA B N 1
ATOM 890 C CA . ALA B 1 49 ? -4.613 -6.309 4.164 1 96.88 49 ALA B CA 1
ATOM 891 C C . ALA B 1 49 ? -5.266 -4.953 4.43 1 96.88 49 ALA B C 1
ATOM 893 O O . ALA B 1 49 ? -6.223 -4.859 5.203 1 96.88 49 ALA B O 1
ATOM 894 N N . LEU B 1 50 ? -4.719 -3.959 3.869 1 97.12 50 LEU B N 1
ATOM 895 C CA . LEU B 1 50 ? -5.395 -2.668 3.818 1 97.12 50 LEU B CA 1
ATOM 896 C C . LEU B 1 50 ? -6.336 -2.594 2.619 1 97.12 50 LEU B C 1
ATOM 898 O O . LEU B 1 50 ? -6.023 -3.119 1.548 1 97.12 50 LEU B O 1
ATOM 902 N N . VAL B 1 51 ? -7.469 -1.954 2.783 1 96.81 51 VAL B N 1
ATOM 903 C CA . VAL B 1 51 ? -8.453 -1.843 1.712 1 96.81 51 VAL B CA 1
ATOM 904 C C . VAL B 1 51 ? -8.719 -0.371 1.406 1 96.81 51 VAL B C 1
ATOM 906 O O . VAL B 1 51 ? -8.992 0.417 2.314 1 96.81 51 VAL B O 1
ATOM 909 N N . TYR B 1 52 ? -8.609 -0.091 0.13 1 97.19 52 TYR B N 1
ATOM 910 C CA . TYR B 1 52 ? -8.758 1.273 -0.367 1 97.19 52 TYR B CA 1
ATOM 911 C C . TYR B 1 52 ? -9.852 1.356 -1.418 1 97.19 52 TYR B C 1
ATOM 913 O O . TYR B 1 52 ? -10.211 0.35 -2.035 1 97.19 52 TYR B O 1
ATOM 921 N N . THR B 1 53 ? -10.352 2.6 -1.524 1 96.25 53 THR B N 1
ATOM 922 C CA . THR B 1 53 ? -11.156 2.854 -2.717 1 96.25 53 THR B CA 1
ATOM 923 C C . THR B 1 53 ? -10.273 2.92 -3.959 1 96.25 53 THR B C 1
ATOM 925 O O . THR B 1 53 ? -9.07 3.158 -3.857 1 96.25 53 THR B O 1
ATOM 928 N N . SER B 1 54 ? -10.945 2.705 -5.137 1 96.75 54 SER B N 1
ATOM 929 C CA . SER B 1 54 ? -10.234 2.848 -6.402 1 96.75 54 SER B CA 1
ATOM 930 C C . SER B 1 54 ? -9.672 4.258 -6.566 1 96.75 54 SER B C 1
ATOM 932 O O . SER B 1 54 ? -8.578 4.434 -7.105 1 96.75 54 SER B O 1
ATOM 934 N N . ALA B 1 55 ? -10.367 5.246 -6.094 1 96.69 55 ALA B N 1
ATOM 935 C CA . ALA B 1 55 ? -9.914 6.633 -6.199 1 96.69 55 ALA B CA 1
ATOM 936 C C . ALA B 1 55 ? -8.648 6.863 -5.379 1 96.69 55 ALA B C 1
ATOM 938 O O . ALA B 1 55 ? -7.742 7.578 -5.812 1 96.69 55 ALA B O 1
ATOM 939 N N . GLU B 1 56 ? -8.531 6.332 -4.172 1 97.25 56 GLU B N 1
ATOM 940 C CA . GLU B 1 56 ? -7.34 6.457 -3.332 1 97.25 56 GLU B CA 1
ATOM 941 C C . GLU B 1 56 ? -6.109 5.875 -4.023 1 97.25 56 GLU B C 1
ATOM 943 O O . GLU B 1 56 ? -5.047 6.5 -4.039 1 97.25 56 GLU B O 1
ATOM 948 N N . VAL B 1 57 ? -6.32 4.688 -4.602 1 98.25 57 VAL B N 1
ATOM 949 C CA . VAL B 1 57 ? -5.199 4.012 -5.25 1 98.25 57 VAL B CA 1
ATOM 950 C C . VAL B 1 57 ? -4.809 4.762 -6.52 1 98.25 57 VAL B C 1
ATOM 952 O O . VAL B 1 57 ? -3.621 4.914 -6.82 1 98.25 57 VAL B O 1
ATOM 955 N N . ARG B 1 58 ? -5.801 5.285 -7.223 1 98.12 58 ARG B N 1
ATOM 956 C CA . ARG B 1 58 ? -5.5 6.074 -8.414 1 98.12 58 ARG B CA 1
ATOM 957 C C . ARG B 1 58 ? -4.652 7.293 -8.062 1 98.12 58 ARG B C 1
ATOM 959 O O . ARG B 1 58 ? -3.684 7.602 -8.766 1 98.12 58 ARG B O 1
ATOM 966 N N . ALA B 1 59 ? -5.004 7.934 -7.051 1 98.38 59 ALA B N 1
ATOM 967 C CA . ALA B 1 59 ? -4.242 9.102 -6.617 1 98.38 59 ALA B CA 1
ATOM 968 C C . ALA B 1 59 ? -2.82 8.711 -6.223 1 98.38 59 ALA B C 1
ATOM 970 O O . ALA B 1 59 ? -1.859 9.398 -6.582 1 98.38 59 ALA B O 1
ATOM 971 N N . PHE B 1 60 ? -2.623 7.633 -5.461 1 98.62 60 PHE B N 1
ATOM 972 C CA . PHE B 1 60 ? -1.304 7.164 -5.055 1 98.62 60 PHE B CA 1
ATOM 973 C C . PHE B 1 60 ? -0.448 6.836 -6.273 1 98.62 60 PHE B C 1
ATOM 975 O O . PHE B 1 60 ? 0.72 7.223 -6.34 1 98.62 60 PHE B O 1
ATOM 982 N N . LEU B 1 61 ? -1.104 6.105 -7.277 1 98.75 61 LEU B N 1
ATOM 983 C CA . LEU B 1 61 ? -0.367 5.715 -8.477 1 98.75 61 LEU B CA 1
ATOM 984 C C . LEU B 1 61 ? 0.071 6.941 -9.266 1 98.75 61 LEU B C 1
ATOM 986 O O . LEU B 1 61 ? 1.18 6.977 -9.805 1 98.75 61 LEU B O 1
ATOM 990 N N . ALA B 1 62 ? -0.785 7.941 -9.367 1 98.62 62 ALA B N 1
ATOM 991 C CA . ALA B 1 62 ? -0.403 9.172 -10.047 1 98.62 62 ALA B CA 1
ATOM 992 C C . ALA B 1 62 ? 0.813 9.812 -9.383 1 98.62 62 ALA B C 1
ATOM 994 O O . ALA B 1 62 ? 1.754 10.227 -10.07 1 98.62 62 ALA B O 1
ATOM 995 N N . GLY B 1 63 ? 0.801 9.922 -8.07 1 98.5 63 GLY B N 1
ATOM 996 C CA . GLY B 1 63 ? 1.948 10.445 -7.344 1 98.5 63 GLY B CA 1
ATOM 997 C C . GLY B 1 63 ? 3.201 9.609 -7.527 1 98.5 63 GLY B C 1
ATOM 998 O O . GLY B 1 63 ? 4.301 10.148 -7.672 1 98.5 63 GLY B O 1
ATOM 999 N N . ALA B 1 64 ? 3.047 8.281 -7.516 1 98.69 64 ALA B N 1
ATOM 1000 C CA . ALA B 1 64 ? 4.184 7.391 -7.742 1 98.69 64 ALA B CA 1
ATOM 1001 C C . ALA B 1 64 ? 4.812 7.641 -9.109 1 98.69 64 ALA B C 1
ATOM 1003 O O . ALA B 1 64 ? 6.035 7.715 -9.234 1 98.69 64 ALA B O 1
ATOM 1004 N N . LYS B 1 65 ? 4 7.781 -10.102 1 98.56 65 LYS B N 1
ATOM 1005 C CA . LYS B 1 65 ? 4.473 8.016 -11.461 1 98.56 65 LYS B CA 1
ATOM 1006 C C . LYS B 1 65 ? 5.234 9.336 -11.562 1 98.56 65 LYS B C 1
ATOM 1008 O O . LYS B 1 65 ? 6.176 9.453 -12.344 1 98.56 65 LYS B O 1
ATOM 1013 N N . GLU B 1 66 ? 4.852 10.234 -10.75 1 98.5 66 GLU B N 1
ATOM 1014 C CA . GLU B 1 66 ? 5.477 11.555 -10.766 1 98.5 66 GLU B CA 1
ATOM 1015 C C . GLU B 1 66 ? 6.676 11.609 -9.828 1 98.5 66 GLU B C 1
ATOM 1017 O O . GLU B 1 66 ? 7.324 12.648 -9.695 1 98.5 66 GLU B O 1
ATOM 1022 N N . GLY B 1 67 ? 6.973 10.523 -9.117 1 98.5 67 GLY B N 1
ATOM 1023 C CA . GLY B 1 67 ? 8.164 10.422 -8.297 1 98.5 67 GLY B CA 1
ATOM 1024 C C . GLY B 1 67 ? 7.977 10.984 -6.898 1 98.5 67 GLY B C 1
ATOM 1025 O O . GLY B 1 67 ? 8.953 11.273 -6.199 1 98.5 67 GLY B O 1
ATOM 1026 N N . GLU B 1 68 ? 6.727 11.188 -6.438 1 98.25 68 GLU B N 1
ATOM 1027 C CA . GLU B 1 68 ? 6.461 11.82 -5.148 1 98.25 68 GLU B CA 1
ATOM 1028 C C . GLU B 1 68 ? 7.043 11 -4 1 98.25 68 GLU B C 1
ATOM 1030 O O . GLU B 1 68 ? 7.344 11.547 -2.938 1 98.25 68 GLU B O 1
ATOM 1035 N N . PHE B 1 69 ? 7.301 9.688 -4.18 1 98.5 69 PHE B N 1
ATOM 1036 C CA . PHE B 1 69 ? 7.672 8.805 -3.078 1 98.5 69 PHE B CA 1
ATOM 1037 C C . PHE B 1 69 ? 9.102 8.297 -3.248 1 98.5 69 PHE B C 1
ATOM 1039 O O . PHE B 1 69 ? 9.586 7.508 -2.436 1 98.5 69 PHE B O 1
ATOM 1046 N N . ASP B 1 70 ? 9.867 8.758 -4.258 1 98.38 70 ASP B N 1
ATOM 1047 C CA . ASP B 1 70 ? 11.188 8.242 -4.605 1 98.38 70 ASP B CA 1
ATOM 1048 C C . ASP B 1 70 ? 12.188 8.5 -3.482 1 98.38 70 ASP B C 1
ATOM 1050 O O . ASP B 1 70 ? 13.102 7.703 -3.262 1 98.38 70 ASP B O 1
ATOM 1054 N N . HIS B 1 71 ? 11.984 9.555 -2.744 1 98.06 71 HIS B N 1
ATOM 1055 C CA . HIS B 1 71 ? 12.93 9.953 -1.708 1 98.06 71 HIS B CA 1
ATOM 1056 C C . HIS B 1 71 ? 12.828 9.047 -0.49 1 98.06 71 HIS B C 1
ATOM 1058 O O . HIS B 1 71 ? 13.703 9.062 0.38 1 98.06 71 HIS B O 1
ATOM 1064 N N . LEU B 1 72 ? 11.781 8.219 -0.39 1 97.5 72 LEU B N 1
ATOM 1065 C CA . LEU B 1 72 ? 11.547 7.359 0.766 1 97.5 72 LEU B CA 1
ATOM 1066 C C . LEU B 1 72 ? 12.344 6.066 0.655 1 97.5 72 LEU B C 1
ATOM 1068 O O . LEU B 1 72 ? 12.508 5.348 1.643 1 97.5 72 LEU B O 1
ATOM 1072 N N . VAL B 1 73 ? 12.797 5.742 -0.595 1 96.31 73 VAL B N 1
ATOM 1073 C CA . VAL B 1 73 ? 13.406 4.434 -0.796 1 96.31 73 VAL B CA 1
ATOM 1074 C C . VAL B 1 73 ? 14.875 4.598 -1.17 1 96.31 73 VAL B C 1
ATOM 1076 O O . VAL B 1 73 ? 15.281 5.652 -1.657 1 96.31 73 VAL B O 1
#

Nearest PDB structures (foldseek):
  4cke-assembly1_D  TM=3.671E-01  e=5.906E-01  Orthopoxvirus vaccinia
  4v0o-assembly1_F  TM=4.686E-01  e=1.868E+00  Chlamydomonas reinhardtii
  4ckb-assembly1_D  TM=4.003E-01  e=1.758E+00  Orthopoxvirus vaccinia
  4cij-assembly2_C  TM=3.146E-01  e=4.638E+00  Geobacillus stearothermophilus
  6s6d-assembly1_C  TM=3.380E-01  e=4.638E+00  Homo sapiens

Foldseek 3Di:
DDFKDFLLVAPWDWDFDPPDDPPQQTWIWTAGPVQKMWTDGRVCNRGIIGIGHPVVVVVVVVCVVVVVCVVVD/DDFKDFLQVAPWDWDFDPPDDPPQQTWIWTAGPVQKMWIDGRVCNRGIIGIGHPVVVVVVVVCVVVVVCVVVD

InterPro domains:
  IPR007278 Domain of unknown function DUF397 [PF04149] (12-65)

Solvent-accessible surface area (backbone atoms only — not comparable to full-atom values): 7714 Å² total; per-residue (Å²): 119,74,47,50,43,56,35,60,77,52,83,60,69,73,44,62,31,86,65,37,65,89,83,38,63,31,51,26,38,23,50,38,94,87,54,32,33,35,39,36,44,52,70,25,60,63,25,45,16,43,69,38,51,35,67,26,50,44,17,38,43,54,22,40,52,72,48,74,58,56,84,63,84,120,73,47,51,42,56,34,60,75,52,82,59,67,74,44,62,31,86,65,38,64,90,85,38,64,31,51,26,39,20,50,39,94,88,52,34,32,37,38,36,43,52,71,26,61,61,22,46,17,44,68,37,51,35,67,26,51,46,17,38,42,54,22,39,54,71,49,73,58,55,86,63,82